Protein AF-A0A7C1BCT3-F1 (afdb_monomer)

Solvent-accessible surface area (backbone atoms only — not comparable to full-atom values): 8815 Å² total; per-residue (Å²): 106,69,70,61,53,56,58,66,69,44,89,83,45,72,62,50,73,39,25,70,82,65,56,51,70,68,54,40,25,47,47,21,21,50,25,41,43,28,57,72,39,66,73,40,60,24,66,59,50,26,50,72,49,31,40,38,65,56,52,53,48,31,62,76,70,60,36,60,68,61,51,52,46,24,49,52,16,25,54,57,18,45,60,50,47,53,51,53,51,52,50,42,42,73,76,36,47,66,62,46,51,54,50,54,50,48,29,44,53,55,42,47,66,72,58,51,88,88,63,88,64,94,71,86,89,67,88,43,73,68,58,55,52,49,52,54,52,52,51,51,50,49,54,51,51,51,53,51,51,51,54,52,52,52,53,55,65,73,74,111

pLDDT: mean 76.93, std 14.08, range [42.97, 95.81]

Mean predicted aligned error: 13.18 Å

Radius of gyration: 19.76 Å; Cα contacts (8 Å, |Δi|>4): 120; chains: 1; bounding box: 53×40×53 Å

Foldseek 3Di:
DCVLVVQLPDPPRPQQVCLQPDHDLVLLLQLLLVLLLQVVQAQGHSLVSCVSSNNNVVVVVCVVVVVVVSVVSSVNSNVVNVVVNVVVLVVCCVVPVLVSVLVSQLSNQLNVLVVDVVPPDDDDPDPDVVSVVVSVVSSVVSSVVSVVVVVVVVVVVVVD

Sequence (160 aa):
FLLGLFLVLIPGFPIWKHAQSNPGFPTIILSGYLGIGAMILPGFSGSLLLLILGTYDNLISAISEMDVKFLAIFSLGMILGLLSFVKIIEYAMKKYPMGTKSFILGLIVGSLYMVNPFKFGGDNFKLDDKTFLSCVVFILLGVMLIISLEKLANSLRKSN

Structure (mmCIF, N/CA/C/O backbone):
data_AF-A0A7C1BCT3-F1
#
_entry.id   AF-A0A7C1BCT3-F1
#
loop_
_atom_site.group_PDB
_atom_site.id
_atom_site.type_symbol
_atom_site.label_atom_id
_atom_site.label_alt_id
_atom_site.label_comp_id
_atom_site.label_asym_id
_atom_site.label_entity_id
_atom_site.label_seq_id
_atom_site.pdbx_PDB_ins_code
_atom_site.Cartn_x
_atom_site.Cartn_y
_atom_site.Cartn_z
_atom_site.occupancy
_atom_site.B_iso_or_equiv
_atom_site.auth_seq_id
_atom_site.auth_comp_id
_atom_site.auth_asym_id
_atom_site.auth_atom_id
_atom_site.pdbx_PDB_model_num
ATOM 1 N N . PHE A 1 1 ? 0.528 -8.212 5.049 1.00 46.97 1 PHE A N 1
ATOM 2 C CA . PHE A 1 1 ? 0.874 -6.782 5.164 1.00 46.97 1 PHE A CA 1
ATOM 3 C C . PHE A 1 1 ? 2.163 -6.597 5.951 1.00 46.97 1 PHE A C 1
ATOM 5 O O . PHE A 1 1 ? 3.167 -6.327 5.318 1.00 46.97 1 PHE A O 1
ATOM 12 N N . LEU A 1 2 ? 2.184 -6.856 7.265 1.00 42.97 2 LEU A N 1
ATOM 13 C CA . LEU A 1 2 ? 3.372 -6.635 8.108 1.00 42.97 2 LEU A CA 1
ATOM 14 C C . LEU A 1 2 ? 4.616 -7.407 7.652 1.00 42.97 2 LEU A C 1
ATOM 16 O O . LEU A 1 2 ? 5.674 -6.812 7.574 1.00 42.97 2 LEU A O 1
ATOM 20 N N . LEU A 1 3 ? 4.488 -8.676 7.255 1.00 47.34 3 LEU A N 1
ATOM 21 C CA . LEU A 1 3 ? 5.613 -9.455 6.712 1.00 47.34 3 LEU A CA 1
ATOM 22 C C . LEU A 1 3 ? 6.176 -8.870 5.406 1.00 47.34 3 LEU A C 1
ATOM 24 O O . LEU A 1 3 ? 7.385 -8.809 5.249 1.00 47.34 3 LEU A O 1
ATOM 28 N N . GLY A 1 4 ? 5.317 -8.397 4.497 1.00 53.78 4 GLY A N 1
ATOM 29 C CA . GLY A 1 4 ? 5.742 -7.772 3.236 1.00 53.78 4 GLY A CA 1
ATOM 30 C C . GLY A 1 4 ? 6.313 -6.366 3.434 1.00 53.78 4 GLY A C 1
ATOM 31 O O . GLY A 1 4 ? 7.324 -6.030 2.837 1.00 53.78 4 GLY A O 1
ATOM 32 N N . LEU A 1 5 ? 5.714 -5.576 4.329 1.00 61.03 5 LEU A N 1
ATOM 33 C CA . LEU A 1 5 ? 6.217 -4.264 4.736 1.00 61.03 5 LEU A CA 1
ATOM 34 C C . LEU A 1 5 ? 7.588 -4.392 5.423 1.00 61.03 5 LEU A C 1
ATOM 36 O O . LEU A 1 5 ? 8.507 -3.645 5.113 1.00 61.03 5 LEU A O 1
ATOM 40 N N . PHE A 1 6 ? 7.736 -5.378 6.311 1.00 63.00 6 PHE A N 1
ATOM 41 C CA . PHE A 1 6 ? 8.966 -5.653 7.051 1.00 63.00 6 PHE A CA 1
ATOM 42 C C . PHE A 1 6 ? 10.105 -6.104 6.132 1.00 63.00 6 PHE A C 1
ATOM 44 O O . PHE A 1 6 ? 11.227 -5.648 6.292 1.00 63.00 6 PHE A O 1
ATOM 51 N N . LEU A 1 7 ? 9.816 -6.943 5.133 1.00 58.12 7 LEU A N 1
ATOM 52 C CA . LEU A 1 7 ? 10.811 -7.422 4.169 1.00 58.12 7 LEU A CA 1
AT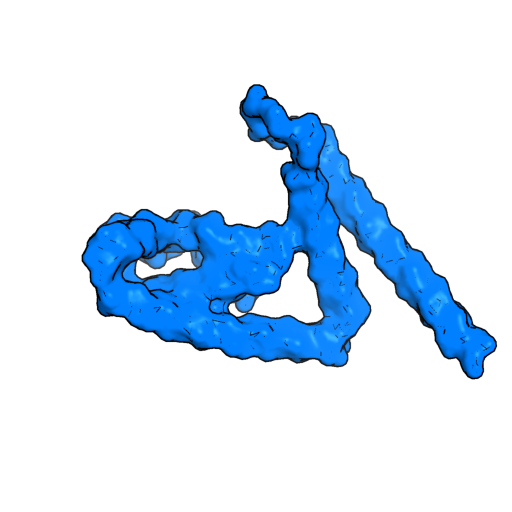OM 53 C C . LEU A 1 7 ? 11.295 -6.312 3.216 1.00 58.12 7 LEU A C 1
ATOM 55 O O . LEU A 1 7 ? 12.445 -6.323 2.787 1.00 58.12 7 LEU A O 1
ATOM 59 N N . VAL A 1 8 ? 10.421 -5.348 2.902 1.00 60.16 8 VAL A N 1
ATOM 60 C CA . VAL A 1 8 ? 10.701 -4.210 2.005 1.00 60.16 8 VAL A CA 1
ATOM 61 C C . VAL A 1 8 ? 11.456 -3.079 2.709 1.00 60.16 8 VAL A C 1
ATOM 63 O O . VAL A 1 8 ? 12.235 -2.383 2.062 1.00 60.16 8 VAL A O 1
ATOM 66 N N . LEU A 1 9 ? 11.268 -2.914 4.022 1.00 62.69 9 LEU A N 1
ATOM 67 C CA . LEU A 1 9 ? 11.939 -1.889 4.832 1.00 62.69 9 LEU A CA 1
ATOM 68 C C . LEU A 1 9 ? 13.417 -2.190 5.131 1.00 62.69 9 LEU A C 1
ATOM 70 O O . LEU A 1 9 ? 14.083 -1.333 5.703 1.00 62.69 9 LEU A O 1
ATOM 74 N N . ILE A 1 10 ? 13.939 -3.366 4.761 1.00 68.88 10 ILE A N 1
ATOM 75 C CA . ILE A 1 10 ? 15.353 -3.721 4.944 1.00 68.88 10 ILE A CA 1
ATOM 76 C C . ILE A 1 10 ? 16.169 -3.133 3.777 1.00 68.88 10 ILE A C 1
ATOM 78 O O . ILE A 1 10 ? 16.078 -3.648 2.655 1.00 68.88 10 ILE A O 1
ATOM 82 N N . PRO A 1 11 ? 16.999 -2.092 4.002 1.00 52.81 11 PRO A N 1
ATOM 83 C CA . PRO A 1 11 ? 17.848 -1.536 2.955 1.00 52.81 11 PRO A CA 1
ATOM 84 C C . PRO A 1 11 ? 18.869 -2.597 2.525 1.00 52.81 11 PRO A C 1
ATOM 86 O O . PRO A 1 11 ? 19.624 -3.105 3.352 1.00 52.81 11 PRO A O 1
ATOM 89 N N . GLY A 1 12 ? 18.886 -2.951 1.237 1.00 54.81 12 GLY A N 1
ATOM 90 C CA . GLY A 1 12 ? 19.805 -3.956 0.684 1.00 54.81 12 GLY A CA 1
ATOM 91 C C . GLY A 1 12 ? 19.188 -5.321 0.365 1.00 54.81 12 GLY A C 1
ATOM 92 O O . GLY A 1 12 ? 19.920 -6.231 -0.026 1.00 54.81 12 GLY A O 1
ATOM 93 N N . PHE A 1 13 ? 17.864 -5.483 0.472 1.00 61.59 13 PHE A N 1
ATOM 94 C CA . PHE A 1 13 ? 17.203 -6.709 0.022 1.00 61.59 13 PHE A CA 1
ATOM 95 C C . PHE A 1 13 ? 17.343 -6.889 -1.513 1.00 61.59 13 PHE A C 1
ATOM 97 O O . PHE A 1 13 ? 17.158 -5.915 -2.250 1.00 61.59 13 PHE A O 1
ATOM 104 N N . PRO A 1 14 ? 17.628 -8.105 -2.035 1.00 58.75 14 PRO A N 1
ATOM 105 C CA . PRO A 1 14 ? 17.968 -8.340 -3.450 1.00 58.75 14 PRO A CA 1
ATOM 106 C C . PRO A 1 14 ? 16.969 -7.787 -4.481 1.00 58.75 14 PRO A C 1
ATOM 108 O O . PRO A 1 14 ? 17.359 -7.467 -5.604 1.00 58.75 14 PRO A O 1
ATOM 111 N N . ILE A 1 15 ? 15.696 -7.639 -4.093 1.00 58.47 15 ILE A N 1
ATOM 112 C CA . ILE A 1 15 ? 14.612 -7.109 -4.936 1.00 58.47 15 ILE A CA 1
ATOM 113 C C . ILE A 1 15 ? 14.919 -5.684 -5.425 1.00 58.47 15 ILE A C 1
ATOM 115 O O . ILE A 1 15 ? 14.681 -5.391 -6.594 1.00 58.47 15 ILE A O 1
ATOM 119 N N . TRP A 1 16 ? 15.511 -4.828 -4.583 1.00 57.78 16 TRP A N 1
ATOM 120 C CA . TRP A 1 16 ? 15.779 -3.423 -4.923 1.00 57.78 16 TRP A CA 1
ATOM 121 C C . TRP A 1 16 ? 16.804 -3.267 -6.054 1.00 57.78 16 TRP A C 1
ATOM 123 O O . TRP A 1 16 ? 16.666 -2.385 -6.893 1.00 57.78 16 TRP A O 1
ATOM 133 N N . LYS A 1 17 ? 17.816 -4.147 -6.119 1.00 55.72 17 LYS A N 1
ATOM 134 C CA . LYS A 1 17 ? 18.834 -4.115 -7.186 1.00 55.72 17 LYS A CA 1
ATOM 135 C C . LYS A 1 17 ? 18.336 -4.690 -8.515 1.00 55.72 17 LYS A C 1
ATOM 137 O O . LYS A 1 17 ? 18.831 -4.286 -9.559 1.00 55.72 17 LYS A O 1
ATOM 142 N N . HIS A 1 18 ? 17.398 -5.640 -8.489 1.00 51.78 18 HIS A N 1
ATOM 143 C CA . HIS A 1 18 ? 16.834 -6.256 -9.701 1.00 51.78 18 HIS A CA 1
ATOM 144 C C . HIS A 1 18 ? 15.664 -5.463 -10.300 1.00 51.78 18 HIS A C 1
ATOM 146 O O . HIS A 1 18 ? 15.410 -5.572 -11.497 1.00 51.78 18 HIS A O 1
ATOM 152 N N . ALA A 1 19 ? 14.953 -4.668 -9.495 1.00 56.06 19 ALA A N 1
ATOM 153 C CA . ALA A 1 19 ? 13.824 -3.871 -9.968 1.00 56.06 19 ALA A CA 1
ATOM 154 C C . ALA A 1 19 ? 14.238 -2.787 -10.981 1.00 56.06 19 ALA A C 1
ATOM 156 O O . ALA A 1 19 ? 13.502 -2.529 -11.923 1.00 56.06 19 ALA A O 1
ATOM 157 N N . GLN A 1 20 ? 15.443 -2.229 -10.834 1.00 59.25 20 GLN A N 1
ATOM 158 C CA . GLN A 1 20 ? 15.863 -1.009 -11.528 1.00 59.25 20 GLN A CA 1
ATOM 159 C C . GLN A 1 20 ? 16.340 -1.212 -12.979 1.00 59.25 20 GLN A C 1
ATOM 161 O O . GLN A 1 20 ? 16.441 -0.240 -13.720 1.00 59.25 20 GLN A O 1
ATOM 166 N N . SER A 1 21 ? 16.636 -2.448 -13.408 1.00 61.47 21 SER A N 1
ATOM 167 C CA . SER A 1 21 ? 17.122 -2.729 -14.773 1.00 61.47 21 SER A CA 1
ATOM 168 C C . SER A 1 21 ? 16.269 -3.735 -15.547 1.00 61.47 21 SER A C 1
ATOM 170 O O . SER A 1 21 ? 16.044 -3.534 -16.737 1.00 61.47 21 SER A O 1
ATOM 172 N N . ASN A 1 22 ? 15.773 -4.801 -14.907 1.00 71.50 22 ASN A N 1
ATOM 173 C CA . ASN A 1 22 ? 14.851 -5.753 -15.531 1.00 71.50 22 ASN A CA 1
ATOM 174 C C . ASN A 1 22 ? 14.080 -6.547 -14.455 1.00 71.50 22 ASN A C 1
ATOM 176 O O . ASN A 1 22 ? 14.553 -7.595 -13.996 1.00 71.50 22 ASN A O 1
ATOM 180 N N . PRO A 1 23 ? 12.917 -6.056 -13.991 1.00 76.94 23 PRO A N 1
ATOM 181 C CA . PRO A 1 23 ? 12.169 -6.714 -12.934 1.00 76.94 23 PRO A CA 1
ATOM 182 C C . PRO A 1 23 ? 11.664 -8.071 -13.429 1.00 76.94 23 PRO A C 1
ATOM 184 O O . PRO A 1 23 ? 10.899 -8.166 -14.387 1.00 76.94 23 PRO A O 1
ATOM 187 N N . GLY A 1 24 ? 12.066 -9.146 -12.748 1.00 84.38 24 GLY A N 1
ATOM 188 C CA . GLY A 1 24 ? 11.521 -10.474 -13.0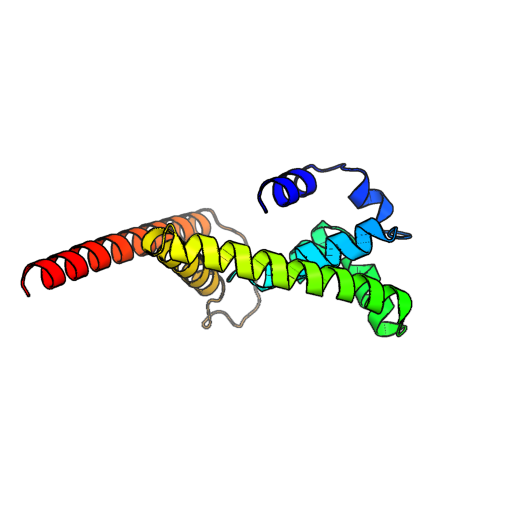18 1.00 84.38 24 GLY A CA 1
ATOM 189 C C . GLY A 1 24 ? 10.004 -10.514 -12.799 1.00 84.38 24 GLY A C 1
ATOM 190 O O . GLY A 1 24 ? 9.462 -9.755 -11.992 1.00 84.38 24 GLY A O 1
ATOM 191 N N . PHE A 1 25 ? 9.310 -11.445 -13.461 1.00 87.44 25 PHE A N 1
ATOM 192 C CA . PHE A 1 25 ? 7.853 -11.600 -13.330 1.00 87.44 25 PHE A CA 1
ATOM 193 C C . PHE A 1 25 ? 7.338 -11.634 -11.877 1.00 87.44 25 PHE A C 1
ATOM 195 O O . PHE A 1 25 ? 6.331 -10.977 -11.607 1.00 87.44 25 PHE A O 1
ATOM 202 N N . PRO A 1 26 ? 8.009 -12.300 -10.911 1.00 86.81 26 PRO A N 1
ATOM 203 C CA . PRO A 1 26 ? 7.566 -12.281 -9.517 1.00 86.81 26 PRO A CA 1
ATOM 204 C C . PRO A 1 26 ? 7.585 -10.881 -8.897 1.00 86.81 26 PRO A C 1
ATOM 206 O O . PRO A 1 26 ? 6.689 -10.540 -8.131 1.00 86.81 26 PRO A O 1
ATOM 209 N N . THR A 1 27 ? 8.574 -10.058 -9.250 1.00 86.75 27 THR A N 1
ATOM 210 C CA . THR A 1 27 ? 8.698 -8.681 -8.760 1.00 86.75 27 THR A CA 1
ATOM 211 C C . THR A 1 27 ? 7.572 -7.805 -9.299 1.00 86.75 27 THR A C 1
ATOM 213 O O . THR A 1 27 ? 7.010 -7.023 -8.541 1.00 86.75 27 THR A O 1
ATOM 216 N N . ILE A 1 28 ? 7.193 -7.980 -10.571 1.00 90.38 28 ILE A N 1
ATOM 217 C CA . ILE A 1 28 ? 6.079 -7.253 -11.206 1.00 90.38 28 ILE A CA 1
ATOM 218 C C . ILE A 1 28 ? 4.738 -7.637 -10.563 1.00 90.38 28 ILE A C 1
ATOM 220 O O . ILE A 1 28 ? 3.914 -6.780 -10.248 1.00 90.38 28 ILE A O 1
ATOM 224 N N . ILE A 1 29 ? 4.515 -8.932 -10.325 1.00 91.06 29 ILE A N 1
ATOM 225 C CA . ILE A 1 29 ? 3.297 -9.405 -9.652 1.00 91.06 29 ILE A CA 1
ATOM 226 C C . ILE A 1 29 ? 3.250 -8.872 -8.217 1.00 91.06 29 ILE A C 1
ATOM 228 O O . ILE A 1 29 ? 2.209 -8.393 -7.766 1.00 91.06 29 ILE A O 1
ATOM 232 N N . LEU A 1 30 ? 4.373 -8.929 -7.495 1.00 90.12 30 LEU A N 1
ATOM 233 C CA . LEU A 1 30 ? 4.460 -8.456 -6.118 1.00 90.12 30 LEU A CA 1
ATOM 234 C C . LEU A 1 30 ? 4.265 -6.939 -6.019 1.00 90.12 30 LEU A C 1
ATOM 236 O O . LEU A 1 30 ? 3.593 -6.481 -5.096 1.00 90.12 30 LEU A O 1
ATOM 240 N N . SER A 1 31 ? 4.807 -6.163 -6.960 1.00 89.69 31 SER A N 1
ATOM 241 C CA . SER A 1 31 ? 4.636 -4.711 -6.985 1.00 89.69 31 SER A CA 1
ATOM 242 C C . SER A 1 31 ? 3.188 -4.320 -7.269 1.00 89.69 31 SER A C 1
ATOM 244 O O . SER A 1 31 ? 2.658 -3.462 -6.567 1.00 89.69 31 SER A O 1
ATOM 246 N N . GLY A 1 32 ? 2.504 -5.008 -8.189 1.00 91.88 32 GLY A N 1
ATOM 247 C CA . GLY A 1 32 ? 1.065 -4.835 -8.412 1.00 91.88 32 GLY A CA 1
ATOM 248 C C . GLY A 1 32 ? 0.233 -5.213 -7.184 1.00 91.88 32 GLY A C 1
ATOM 249 O O . GLY A 1 32 ? -0.634 -4.451 -6.754 1.00 91.88 32 GLY A O 1
ATOM 250 N N . TYR A 1 33 ? 0.546 -6.355 -6.562 1.00 91.94 33 TYR A N 1
ATOM 251 C CA . TYR A 1 33 ? -0.127 -6.853 -5.358 1.00 91.94 33 TYR A CA 1
ATOM 252 C C . TYR A 1 33 ? 0.007 -5.892 -4.172 1.00 91.94 33 TYR A C 1
ATOM 254 O O . TYR A 1 33 ? -0.971 -5.584 -3.490 1.00 91.94 33 TYR A O 1
ATOM 262 N N . LEU A 1 34 ? 1.222 -5.416 -3.902 1.00 89.25 34 LEU A N 1
ATOM 263 C CA . LEU A 1 34 ? 1.486 -4.508 -2.792 1.00 89.25 34 LEU A CA 1
ATOM 264 C C . LEU A 1 34 ? 1.020 -3.082 -3.106 1.00 89.25 34 LEU A C 1
ATOM 266 O O . LEU A 1 34 ? 0.478 -2.420 -2.222 1.00 89.25 34 LEU A O 1
ATOM 270 N N . GLY A 1 35 ? 1.178 -2.630 -4.352 1.00 90.50 35 GLY A N 1
ATOM 271 C CA . GLY A 1 35 ? 0.776 -1.303 -4.815 1.00 90.50 35 GLY A CA 1
ATOM 272 C C . GLY A 1 35 ? -0.726 -1.066 -4.683 1.00 90.50 35 GLY A C 1
ATOM 273 O O . GLY A 1 35 ? -1.134 -0.049 -4.126 1.00 90.50 35 GLY A O 1
ATOM 274 N N . ILE A 1 36 ? -1.562 -2.027 -5.093 1.00 91.19 36 ILE A N 1
ATOM 275 C CA . ILE A 1 36 ? -3.014 -1.908 -4.892 1.00 91.19 36 ILE A CA 1
ATOM 276 C C . ILE A 1 36 ? -3.389 -1.992 -3.407 1.00 91.19 36 ILE A C 1
ATOM 278 O O . ILE A 1 36 ? -4.273 -1.274 -2.952 1.00 91.19 36 ILE A O 1
ATOM 282 N N . GLY A 1 37 ? -2.685 -2.819 -2.627 1.00 88.25 37 GLY A N 1
ATOM 283 C CA . GLY A 1 37 ? -2.890 -2.921 -1.182 1.00 88.25 37 GLY A CA 1
ATOM 284 C C . GLY A 1 37 ? -2.627 -1.604 -0.460 1.00 88.25 37 GLY A C 1
ATOM 285 O O . GLY A 1 37 ? -3.381 -1.226 0.433 1.00 88.25 37 GLY A O 1
ATOM 286 N N . ALA A 1 38 ? -1.588 -0.890 -0.892 1.00 86.44 38 ALA A N 1
ATOM 287 C CA . ALA A 1 38 ? -1.292 0.463 -0.453 1.00 86.44 38 ALA A CA 1
ATOM 288 C C . ALA A 1 38 ? -2.427 1.435 -0.786 1.00 86.44 38 ALA A C 1
ATOM 290 O O . ALA A 1 38 ? -2.866 2.157 0.096 1.00 86.44 38 ALA A O 1
ATOM 291 N N . MET A 1 39 ? -2.945 1.401 -2.017 1.00 88.19 39 MET A N 1
ATOM 292 C CA . MET A 1 39 ? -4.020 2.299 -2.462 1.00 88.19 39 MET A CA 1
ATOM 293 C C . MET A 1 39 ? -5.365 2.060 -1.761 1.00 88.19 39 MET A C 1
ATOM 295 O O . MET A 1 39 ? -6.154 2.990 -1.626 1.00 88.19 39 MET A O 1
ATOM 299 N N . ILE A 1 40 ? -5.646 0.829 -1.324 1.00 85.44 40 ILE A N 1
ATOM 300 C CA . ILE A 1 40 ? -6.881 0.496 -0.595 1.00 85.44 40 ILE A CA 1
ATOM 301 C C . ILE A 1 40 ? -6.852 1.065 0.830 1.00 85.44 40 ILE A C 1
ATOM 303 O O . ILE A 1 40 ? -7.902 1.386 1.390 1.00 85.44 40 ILE A O 1
ATOM 307 N N . LEU A 1 41 ? -5.667 1.174 1.439 1.00 82.12 41 LEU A N 1
ATOM 308 C CA . LEU A 1 41 ? -5.535 1.679 2.798 1.00 82.12 41 LEU A CA 1
ATOM 309 C C . LEU A 1 41 ? -5.494 3.222 2.790 1.00 82.12 41 LEU A C 1
ATOM 311 O O . LEU A 1 41 ? -4.588 3.806 2.194 1.00 82.12 41 LEU A O 1
ATOM 315 N N . PRO A 1 42 ? -6.436 3.914 3.460 1.00 70.81 42 PRO A N 1
ATOM 316 C CA . PRO A 1 42 ? -6.476 5.372 3.445 1.00 70.81 42 PRO A CA 1
ATOM 317 C C . PRO A 1 42 ? -5.196 5.963 4.041 1.00 70.81 42 PRO A C 1
ATOM 319 O O . PRO A 1 42 ? -4.694 5.485 5.055 1.00 70.81 42 PRO A O 1
ATOM 322 N N . GLY A 1 43 ? -4.664 7.007 3.403 1.00 69.31 43 GLY A N 1
ATOM 323 C CA . GLY A 1 43 ? -3.457 7.699 3.861 1.00 69.31 43 GLY A CA 1
ATOM 324 C C . GLY A 1 43 ? -2.124 7.041 3.476 1.00 69.31 43 GLY A C 1
ATOM 325 O O . GLY A 1 43 ? -1.082 7.564 3.863 1.00 69.31 43 GLY A O 1
ATOM 326 N N . PHE A 1 44 ? -2.115 5.947 2.705 1.00 74.75 44 PHE A N 1
ATOM 327 C CA . PHE A 1 44 ? -0.884 5.317 2.214 1.00 74.75 44 PHE A CA 1
ATOM 328 C C . PHE A 1 44 ? -0.829 5.356 0.675 1.00 74.75 44 PHE A C 1
ATOM 330 O O . PHE A 1 44 ? -1.714 4.853 -0.008 1.00 74.75 44 PHE A O 1
ATOM 337 N N . SER A 1 45 ? 0.191 6.000 0.097 1.00 81.19 45 SER A N 1
ATOM 338 C CA . SER A 1 45 ? 0.270 6.181 -1.362 1.00 81.19 45 SER A CA 1
ATOM 339 C C . SER A 1 45 ? 0.862 4.955 -2.064 1.00 81.19 45 SER A C 1
ATOM 341 O O . SER A 1 45 ? 1.986 4.541 -1.770 1.00 81.19 45 SER A O 1
ATOM 343 N N . GLY A 1 46 ? 0.143 4.409 -3.049 1.00 81.50 46 GLY A N 1
ATOM 344 C CA . GLY A 1 46 ? 0.629 3.299 -3.876 1.00 81.50 46 GLY A CA 1
ATOM 345 C C . GLY A 1 46 ? 1.868 3.645 -4.706 1.00 81.50 46 GLY A C 1
ATOM 346 O O . GLY A 1 46 ? 2.755 2.807 -4.845 1.00 81.50 46 GLY A O 1
ATOM 347 N N . SER A 1 47 ? 1.984 4.882 -5.199 1.00 82.81 47 SER A N 1
ATOM 348 C CA . SER A 1 47 ? 3.148 5.316 -5.988 1.00 82.81 47 SER A CA 1
ATOM 349 C C . SER A 1 47 ? 4.425 5.399 -5.150 1.00 82.81 47 SER A C 1
ATOM 351 O O . SER A 1 47 ? 5.487 5.006 -5.624 1.00 82.81 47 SER A O 1
ATOM 353 N N . LEU A 1 48 ? 4.321 5.819 -3.882 1.00 82.25 48 LEU A N 1
ATOM 354 C CA . LEU A 1 48 ? 5.449 5.809 -2.947 1.00 82.25 48 LEU A CA 1
ATOM 355 C C . LEU A 1 48 ? 5.934 4.382 -2.690 1.00 82.25 48 LEU A C 1
ATOM 357 O O . LEU A 1 48 ? 7.136 4.135 -2.657 1.00 82.25 48 LEU A O 1
ATOM 361 N N . LEU A 1 49 ? 5.010 3.430 -2.545 1.00 84.56 49 LEU A N 1
ATOM 362 C CA . LEU A 1 49 ? 5.400 2.040 -2.362 1.00 84.56 49 LEU A CA 1
ATOM 363 C C . LEU A 1 49 ? 6.113 1.491 -3.602 1.00 84.56 49 LEU A C 1
ATOM 365 O O . LEU A 1 49 ? 7.119 0.810 -3.460 1.00 84.56 49 LEU A O 1
ATOM 369 N N . LEU A 1 50 ? 5.648 1.822 -4.808 1.00 86.75 50 LEU A N 1
ATOM 370 C CA . LEU A 1 50 ? 6.322 1.430 -6.050 1.00 86.75 50 LEU A CA 1
ATOM 371 C C . LEU A 1 50 ? 7.710 2.071 -6.203 1.00 86.75 50 LEU A C 1
ATOM 373 O O . LEU A 1 50 ? 8.612 1.419 -6.727 1.00 86.75 50 LEU A O 1
ATOM 377 N N . LEU A 1 51 ? 7.891 3.311 -5.733 1.00 83.94 51 LEU A N 1
ATOM 378 C CA . LEU A 1 51 ? 9.191 3.992 -5.686 1.00 83.94 51 LEU A CA 1
ATOM 379 C C . LEU A 1 51 ? 10.156 3.274 -4.742 1.00 83.94 51 LEU A C 1
ATOM 381 O O . LEU A 1 51 ? 11.281 2.976 -5.125 1.00 83.94 51 LEU A O 1
ATOM 385 N N . ILE A 1 52 ? 9.693 2.934 -3.536 1.00 79.00 52 ILE A N 1
ATOM 386 C CA . ILE A 1 52 ? 10.460 2.144 -2.563 1.00 79.00 52 ILE A CA 1
ATOM 387 C C . ILE A 1 52 ? 10.774 0.755 -3.139 1.00 79.00 52 ILE A C 1
ATOM 389 O O . ILE A 1 52 ? 11.874 0.252 -2.985 1.00 79.00 52 ILE A O 1
ATOM 393 N N . LEU A 1 53 ? 9.841 0.132 -3.858 1.00 80.50 53 LEU A N 1
ATOM 394 C CA . LEU A 1 53 ? 10.081 -1.151 -4.524 1.00 80.50 53 LEU A CA 1
ATOM 395 C C . LEU A 1 53 ? 11.021 -1.044 -5.738 1.00 80.50 53 LEU A C 1
ATOM 397 O O . LEU A 1 53 ? 11.422 -2.076 -6.273 1.00 80.50 53 LEU A O 1
ATOM 401 N N . GLY A 1 54 ? 11.360 0.169 -6.186 1.00 83.31 54 GLY A N 1
ATOM 402 C CA . GLY A 1 54 ? 12.203 0.416 -7.355 1.00 83.31 54 GLY A CA 1
ATOM 403 C C . GLY A 1 54 ? 11.549 0.061 -8.693 1.00 83.31 54 GLY A C 1
ATOM 404 O O . GLY A 1 54 ? 12.239 0.022 -9.701 1.00 83.31 54 GLY A O 1
ATOM 405 N N . THR A 1 55 ? 10.240 -0.218 -8.722 1.00 87.50 55 THR A N 1
ATOM 406 C CA . THR A 1 55 ? 9.498 -0.604 -9.940 1.00 87.50 55 THR A CA 1
ATOM 407 C C . THR A 1 55 ? 8.690 0.545 -10.539 1.00 87.50 55 THR A C 1
ATOM 409 O O . THR A 1 55 ? 7.964 0.340 -11.510 1.00 87.50 55 THR A O 1
ATOM 412 N N . TYR A 1 56 ? 8.739 1.729 -9.922 1.00 89.12 56 TYR A N 1
ATOM 413 C CA . TYR A 1 56 ? 7.988 2.899 -10.374 1.00 89.12 56 TYR A CA 1
ATOM 414 C C . TYR A 1 56 ? 8.374 3.299 -11.800 1.00 89.12 56 TYR A C 1
ATOM 416 O O . TYR A 1 56 ? 7.496 3.402 -12.652 1.00 89.12 56 TYR A O 1
ATOM 424 N N . ASP A 1 57 ? 9.673 3.431 -12.078 1.00 87.62 57 ASP A N 1
ATOM 425 C CA . ASP A 1 57 ? 10.163 3.832 -13.399 1.00 87.62 57 ASP A CA 1
ATOM 426 C C . ASP A 1 57 ? 9.772 2.806 -14.470 1.00 87.62 57 ASP A C 1
ATOM 428 O O . ASP A 1 57 ? 9.273 3.176 -15.526 1.00 87.62 57 ASP A O 1
ATOM 432 N N . ASN A 1 58 ? 9.873 1.509 -14.165 1.00 89.38 58 ASN A N 1
ATOM 433 C CA . ASN A 1 58 ? 9.451 0.437 -15.070 1.00 89.38 58 ASN A CA 1
ATOM 434 C C . ASN A 1 58 ? 7.955 0.491 -15.386 1.00 89.38 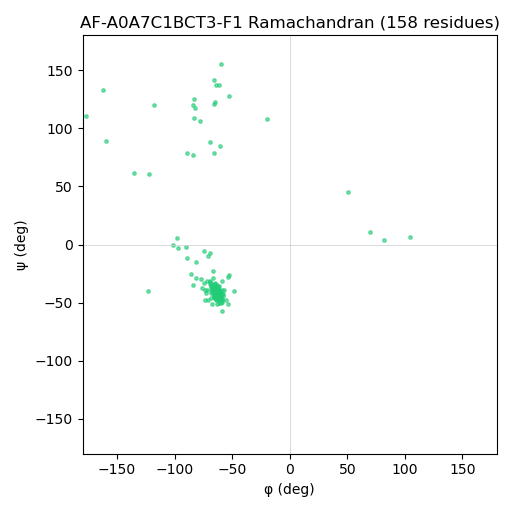58 ASN A C 1
ATOM 436 O O . ASN A 1 58 ? 7.571 0.249 -16.525 1.00 89.38 58 ASN A O 1
ATOM 440 N N . LEU A 1 59 ? 7.112 0.807 -14.397 1.00 90.44 59 LEU A N 1
ATOM 441 C CA . LEU A 1 59 ? 5.677 0.962 -14.620 1.00 90.44 59 LEU A CA 1
ATOM 442 C C . LEU A 1 59 ? 5.389 2.166 -15.524 1.00 90.44 59 LEU A C 1
ATOM 444 O O . LEU A 1 59 ? 4.586 2.047 -16.444 1.00 90.44 59 LEU A O 1
ATOM 448 N N . ILE A 1 60 ? 6.043 3.307 -15.287 1.00 91.81 60 ILE A N 1
ATOM 449 C CA . ILE A 1 60 ? 5.865 4.506 -16.117 1.00 91.81 60 ILE A CA 1
ATOM 450 C C . ILE A 1 60 ? 6.352 4.258 -17.549 1.00 91.81 60 ILE A C 1
ATOM 452 O O . ILE A 1 60 ? 5.626 4.576 -18.491 1.00 91.81 60 ILE A O 1
ATOM 456 N N . SER A 1 61 ? 7.516 3.630 -17.728 1.00 90.81 61 SER A N 1
ATOM 457 C CA . SER A 1 61 ? 8.021 3.247 -19.050 1.00 90.81 61 SER A CA 1
ATOM 458 C C . SER A 1 61 ? 7.089 2.260 -19.750 1.00 90.81 61 SER A C 1
ATOM 460 O O . SER A 1 61 ? 6.735 2.481 -20.901 1.00 90.81 61 SER A O 1
ATOM 462 N N . ALA A 1 62 ? 6.595 1.233 -19.050 1.00 91.12 62 ALA A N 1
ATOM 463 C CA . ALA A 1 62 ? 5.642 0.274 -19.609 1.00 91.12 62 ALA A CA 1
ATOM 464 C C . ALA A 1 62 ? 4.326 0.933 -20.052 1.00 91.12 62 ALA A C 1
ATOM 466 O O . ALA A 1 62 ? 3.748 0.537 -21.061 1.00 91.12 62 ALA A O 1
ATOM 467 N N . ILE A 1 63 ? 3.847 1.951 -19.329 1.00 93.31 63 ILE A N 1
ATOM 468 C CA . ILE A 1 63 ? 2.679 2.741 -19.743 1.00 93.31 63 ILE A CA 1
ATOM 469 C C . ILE A 1 63 ? 3.011 3.578 -20.985 1.00 93.31 63 ILE A C 1
ATOM 471 O O . ILE A 1 63 ? 2.229 3.591 -21.933 1.00 93.31 63 ILE A O 1
ATOM 475 N N . SER A 1 64 ? 4.163 4.255 -20.990 1.00 94.56 64 SER A N 1
ATOM 476 C CA . SER A 1 64 ? 4.601 5.116 -22.096 1.00 94.56 64 SER A CA 1
ATOM 477 C C . SER A 1 64 ? 4.832 4.341 -23.394 1.00 94.56 64 SER A C 1
ATOM 479 O O . SER A 1 64 ? 4.508 4.830 -24.472 1.00 94.56 64 SER A O 1
ATOM 481 N N . GLU A 1 65 ? 5.391 3.138 -23.298 1.00 93.81 65 GLU A N 1
ATOM 482 C CA . GLU A 1 65 ? 5.699 2.264 -24.435 1.00 93.81 65 GLU A CA 1
ATOM 483 C C . GLU A 1 65 ? 4.544 1.314 -24.782 1.00 93.81 65 GLU A C 1
ATOM 485 O O . GLU A 1 65 ? 4.638 0.553 -25.743 1.00 93.81 65 GLU A O 1
ATOM 490 N N . MET A 1 66 ? 3.447 1.352 -24.015 1.00 93.31 66 MET A N 1
ATOM 491 C CA . MET A 1 66 ? 2.345 0.391 -24.101 1.00 93.31 66 MET A CA 1
ATOM 492 C C . MET A 1 66 ? 2.831 -1.070 -24.060 1.00 93.31 66 MET A C 1
ATOM 494 O O . MET A 1 66 ? 2.364 -1.913 -24.828 1.00 93.31 66 MET A O 1
ATOM 498 N N . ASP A 1 67 ? 3.744 -1.397 -23.139 1.00 93.06 67 ASP A N 1
ATOM 499 C CA . ASP A 1 67 ? 4.166 -2.778 -22.890 1.00 93.06 67 ASP A CA 1
ATOM 500 C C . ASP A 1 67 ? 3.013 -3.569 -22.250 1.00 93.06 67 ASP A C 1
ATOM 502 O O . ASP A 1 67 ? 2.862 -3.687 -21.028 1.00 93.06 67 ASP A O 1
ATOM 506 N N . VAL A 1 68 ? 2.180 -4.142 -23.120 1.00 94.06 68 VAL A N 1
ATOM 507 C CA . VAL A 1 68 ? 1.006 -4.938 -22.753 1.00 94.06 68 VAL A CA 1
ATOM 508 C C . VAL A 1 68 ? 1.396 -6.136 -21.889 1.00 94.06 68 VAL A C 1
ATOM 510 O O . VAL A 1 68 ? 0.622 -6.543 -21.022 1.00 94.06 68 VAL A O 1
ATOM 513 N N . LYS A 1 69 ? 2.592 -6.704 -22.079 1.00 92.94 69 LYS A N 1
ATOM 514 C CA . LYS A 1 69 ? 3.037 -7.873 -21.319 1.00 92.94 69 LYS A CA 1
ATOM 515 C C . LYS A 1 69 ? 3.332 -7.488 -19.875 1.00 92.94 69 LYS A C 1
ATOM 517 O O . LYS A 1 69 ? 2.844 -8.161 -18.965 1.00 92.94 69 LYS A O 1
ATOM 522 N N . PHE A 1 70 ? 4.082 -6.409 -19.658 1.00 92.00 70 PHE A N 1
ATOM 523 C CA . PHE A 1 70 ? 4.326 -5.888 -18.315 1.00 92.00 70 PHE A CA 1
ATOM 524 C C . PHE A 1 70 ? 3.008 -5.517 -17.627 1.00 92.00 70 PHE A C 1
ATOM 526 O O . PHE A 1 70 ? 2.735 -5.972 -16.513 1.00 92.00 70 PHE A O 1
ATOM 533 N N . LEU A 1 71 ? 2.154 -4.753 -18.315 1.00 93.50 71 LEU A N 1
ATOM 534 C CA . LEU A 1 71 ? 0.879 -4.276 -17.779 1.00 93.50 71 LEU A CA 1
ATOM 535 C C . LEU A 1 71 ? -0.080 -5.421 -17.436 1.00 93.50 71 LEU A C 1
ATOM 537 O O . LEU A 1 71 ? -0.730 -5.373 -16.392 1.00 93.50 71 LEU A O 1
ATOM 541 N N . ALA A 1 72 ? -0.150 -6.472 -18.255 1.00 95.12 72 ALA A N 1
ATOM 542 C CA . ALA A 1 72 ? -0.984 -7.639 -17.975 1.00 95.12 72 ALA A CA 1
ATOM 543 C C . ALA A 1 72 ? -0.528 -8.379 -16.708 1.00 95.12 72 ALA A C 1
ATOM 545 O O . ALA A 1 72 ? -1.349 -8.730 -15.859 1.00 95.12 72 ALA A O 1
ATOM 546 N N . ILE A 1 73 ? 0.783 -8.575 -16.544 1.00 94.44 73 ILE A N 1
ATOM 547 C CA . ILE A 1 73 ? 1.356 -9.259 -15.376 1.00 94.44 73 ILE A CA 1
ATOM 548 C C . ILE A 1 73 ? 1.179 -8.411 -14.110 1.00 94.44 73 ILE A C 1
ATOM 550 O O . ILE A 1 73 ? 0.791 -8.930 -13.062 1.00 94.44 73 ILE A O 1
ATOM 554 N N . PHE A 1 74 ? 1.395 -7.100 -14.213 1.00 93.81 74 PHE A N 1
ATOM 555 C CA . PHE A 1 74 ? 1.166 -6.160 -13.118 1.00 93.81 74 PHE A CA 1
ATOM 556 C C . PHE A 1 74 ? -0.310 -6.133 -12.695 1.00 93.81 74 PHE A C 1
ATOM 558 O O . PHE A 1 74 ? -0.624 -6.229 -11.507 1.00 93.81 74 PHE A O 1
ATOM 565 N N . SER A 1 75 ? -1.225 -6.104 -13.668 1.00 95.00 75 SER A N 1
ATOM 566 C CA . SER A 1 75 ? -2.674 -6.132 -13.433 1.00 95.00 75 SER A CA 1
ATOM 567 C C . SER A 1 75 ? -3.125 -7.432 -12.771 1.00 95.00 7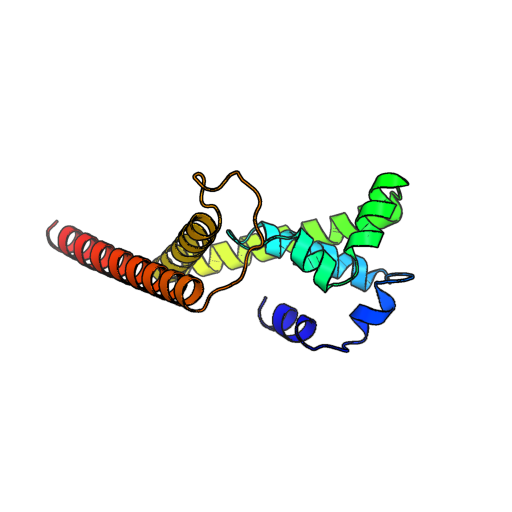5 SER A C 1
ATOM 569 O O . SER A 1 75 ? -3.990 -7.412 -11.899 1.00 95.00 75 SER A O 1
ATOM 571 N N . LEU A 1 76 ? -2.510 -8.566 -13.119 1.00 95.62 76 LEU A N 1
ATOM 572 C CA . LEU A 1 76 ? -2.766 -9.839 -12.446 1.00 95.62 76 LEU A CA 1
ATOM 573 C C . LEU A 1 76 ? -2.396 -9.761 -10.956 1.00 95.62 76 LEU A C 1
ATOM 575 O O . LEU A 1 76 ? -3.183 -10.161 -10.095 1.00 95.62 76 LEU A O 1
ATOM 579 N N . GLY A 1 77 ? -1.230 -9.184 -10.648 1.00 93.44 77 GLY A N 1
ATOM 580 C CA . GLY A 1 77 ? -0.813 -8.894 -9.276 1.00 93.44 77 GLY A CA 1
ATOM 581 C C . GLY A 1 77 ? -1.804 -7.989 -8.545 1.00 93.44 77 GLY A C 1
ATOM 582 O O . GLY A 1 77 ? -2.196 -8.290 -7.417 1.00 93.44 77 GLY A O 1
ATOM 583 N N . MET A 1 78 ? -2.280 -6.931 -9.205 1.00 94.19 78 MET A N 1
ATOM 584 C CA . MET A 1 78 ? -3.294 -6.033 -8.648 1.00 94.19 78 MET A CA 1
ATOM 585 C C . MET A 1 78 ? -4.620 -6.739 -8.354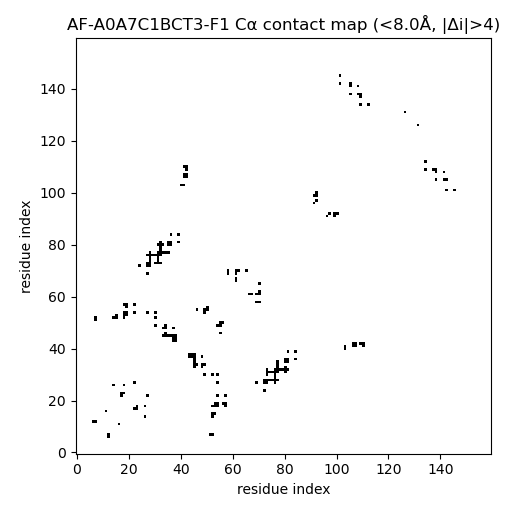 1.00 94.19 78 MET A C 1
ATOM 587 O O . MET A 1 78 ? -5.202 -6.521 -7.299 1.00 94.19 78 MET A O 1
ATOM 591 N N . ILE A 1 79 ? -5.121 -7.593 -9.246 1.00 95.81 79 ILE A N 1
ATOM 592 C CA . ILE A 1 79 ? -6.399 -8.290 -9.028 1.00 95.81 79 ILE A CA 1
ATOM 593 C C . ILE A 1 79 ? -6.291 -9.223 -7.817 1.00 95.81 79 ILE A C 1
ATOM 595 O O . ILE A 1 79 ? -7.149 -9.203 -6.931 1.00 95.81 79 ILE A O 1
ATOM 599 N N . LEU A 1 80 ? -5.207 -10.000 -7.740 1.00 93.62 80 LEU A N 1
ATOM 600 C CA . LEU A 1 80 ? -4.934 -10.876 -6.598 1.00 93.62 80 LEU A CA 1
ATOM 601 C C . LEU A 1 80 ? -4.784 -10.078 -5.297 1.00 93.62 80 LEU A C 1
ATOM 603 O O . LEU A 1 80 ? -5.320 -10.476 -4.260 1.00 93.62 80 LEU A O 1
ATOM 607 N N . GLY A 1 81 ? -4.098 -8.934 -5.362 1.00 92.06 81 GLY A N 1
ATOM 608 C CA . GLY A 1 81 ? -3.967 -7.994 -4.254 1.00 92.06 81 GLY A CA 1
ATOM 609 C C . GLY A 1 81 ? -5.322 -7.494 -3.786 1.00 92.06 81 GLY A C 1
ATOM 610 O O . GLY A 1 81 ? -5.686 -7.703 -2.633 1.00 92.06 81 GLY A O 1
ATOM 611 N N . LEU A 1 82 ? -6.104 -6.905 -4.684 1.00 93.12 82 LEU A N 1
ATOM 612 C CA . LEU A 1 82 ? -7.410 -6.329 -4.390 1.00 93.12 82 LEU A CA 1
ATOM 613 C C . LEU A 1 82 ? -8.328 -7.334 -3.687 1.00 93.12 82 LEU A C 1
ATOM 615 O O . LEU A 1 82 ? -8.842 -7.047 -2.608 1.00 93.12 82 LEU A O 1
ATOM 619 N N . LEU A 1 83 ? -8.474 -8.540 -4.243 1.00 93.44 83 LEU A N 1
ATOM 620 C CA . LEU A 1 83 ? -9.326 -9.581 -3.660 1.00 93.44 83 LEU A CA 1
ATOM 621 C C . LEU A 1 83 ? -8.846 -10.024 -2.270 1.00 93.44 83 LEU A C 1
ATOM 623 O O . LEU A 1 83 ? -9.663 -10.275 -1.382 1.00 93.44 83 LEU A O 1
ATOM 627 N N . SER A 1 84 ? -7.530 -10.122 -2.073 1.00 91.50 84 SER A N 1
ATOM 628 C CA . SER A 1 84 ? -6.922 -10.482 -0.790 1.00 91.50 84 SER A CA 1
ATOM 629 C C . SER A 1 84 ? -7.131 -9.386 0.260 1.00 91.50 84 SER A C 1
ATOM 631 O O . SER A 1 84 ? -7.651 -9.646 1.346 1.00 91.50 84 SER A O 1
ATOM 633 N N . PHE A 1 85 ? -6.792 -8.138 -0.074 1.00 86.69 85 PHE A N 1
ATOM 634 C CA . PHE A 1 85 ? -6.877 -7.000 0.839 1.00 86.69 85 PHE A CA 1
ATOM 635 C C . PHE A 1 85 ? -8.316 -6.676 1.234 1.00 86.69 85 PHE A C 1
ATOM 637 O O . PHE A 1 85 ? -8.570 -6.451 2.417 1.00 86.69 85 PHE A O 1
ATOM 644 N N . VAL A 1 86 ? -9.266 -6.739 0.296 1.00 89.88 86 VAL A N 1
ATOM 645 C CA . VAL A 1 86 ? -10.693 -6.556 0.600 1.00 89.88 86 VAL A CA 1
ATOM 646 C C . VAL A 1 86 ? -11.161 -7.586 1.627 1.00 89.88 86 VAL A C 1
ATOM 648 O O . VAL A 1 86 ? -11.748 -7.207 2.638 1.00 89.88 86 VAL A O 1
ATOM 651 N N . LYS A 1 87 ? -10.828 -8.872 1.447 1.00 89.69 87 LYS A N 1
ATOM 652 C CA . LYS A 1 87 ? -11.197 -9.928 2.407 1.00 89.69 87 LYS A CA 1
ATOM 653 C C . LYS A 1 87 ? -10.540 -9.745 3.771 1.00 89.69 87 LYS A C 1
ATOM 655 O O . LYS A 1 87 ? -11.180 -9.990 4.790 1.00 89.69 87 LYS A O 1
ATOM 660 N N . ILE A 1 88 ? -9.274 -9.323 3.807 1.00 87.62 88 ILE A N 1
ATOM 661 C CA . ILE A 1 88 ? -8.562 -9.063 5.065 1.00 87.62 88 ILE A CA 1
ATOM 662 C C . ILE A 1 88 ? -9.241 -7.927 5.835 1.00 87.62 88 ILE A C 1
ATOM 664 O O . ILE A 1 88 ? -9.477 -8.064 7.036 1.00 87.62 88 ILE A O 1
ATOM 668 N N . ILE A 1 89 ? -9.576 -6.828 5.155 1.00 86.56 89 ILE A N 1
ATOM 669 C CA . ILE A 1 89 ? -10.259 -5.684 5.767 1.00 86.56 89 ILE A CA 1
ATOM 670 C C . ILE A 1 89 ? -11.662 -6.088 6.216 1.00 86.56 89 ILE A C 1
ATOM 672 O O . ILE A 1 89 ? -12.038 -5.804 7.349 1.00 86.56 89 ILE A O 1
ATOM 676 N N . GLU A 1 90 ? -12.412 -6.808 5.383 1.00 88.06 90 GLU A N 1
ATOM 677 C CA . GLU A 1 90 ? -13.748 -7.292 5.727 1.00 88.06 90 GLU A CA 1
ATOM 678 C C . GLU A 1 90 ? -13.714 -8.204 6.963 1.00 88.06 90 GLU A C 1
ATOM 680 O O . GLU A 1 90 ? -14.514 -8.046 7.887 1.00 88.06 90 GLU A O 1
ATOM 685 N N . TYR A 1 91 ? -12.749 -9.123 7.030 1.00 89.06 91 TYR A N 1
ATOM 686 C CA . TYR A 1 91 ? -12.543 -9.978 8.196 1.00 89.06 91 TYR A CA 1
ATOM 687 C C . TYR A 1 91 ? -12.176 -9.168 9.446 1.00 89.06 91 TYR A C 1
ATOM 689 O O . TYR A 1 91 ? -12.740 -9.404 10.517 1.00 89.06 91 TYR A O 1
ATOM 697 N N . ALA A 1 92 ? -11.280 -8.185 9.320 1.00 85.50 92 ALA A N 1
ATOM 698 C CA . ALA A 1 92 ? -10.907 -7.304 10.423 1.00 85.50 92 ALA A CA 1
ATOM 699 C C . ALA A 1 92 ? -12.113 -6.497 10.929 1.00 85.50 92 ALA A C 1
ATOM 701 O O . ALA A 1 92 ? -12.358 -6.458 12.132 1.00 85.50 92 ALA A O 1
ATOM 702 N N . MET A 1 93 ? -12.929 -5.956 10.022 1.00 80.88 93 MET A N 1
ATOM 703 C CA . MET A 1 93 ? -14.158 -5.235 10.355 1.00 80.88 93 MET A CA 1
ATOM 704 C C . MET A 1 93 ? -15.213 -6.125 11.020 1.00 80.88 93 MET A C 1
ATOM 706 O O . MET A 1 93 ? -15.936 -5.646 11.890 1.00 80.88 93 MET A O 1
ATOM 710 N N . LYS A 1 94 ? -15.310 -7.409 10.649 1.00 88.12 94 LYS A N 1
ATOM 711 C CA . LYS A 1 94 ? -16.233 -8.360 11.293 1.00 88.12 94 LYS A CA 1
ATOM 712 C C . LYS A 1 94 ? -15.764 -8.762 12.689 1.00 88.12 94 LYS A C 1
ATOM 714 O O . LYS A 1 94 ? -16.580 -8.848 13.601 1.00 88.12 94 LYS A O 1
ATOM 719 N N . LYS A 1 95 ? -14.463 -9.013 12.863 1.00 89.38 95 LYS A N 1
ATOM 720 C CA . LYS A 1 95 ? -13.904 -9.513 14.128 1.00 89.38 95 LYS A CA 1
ATOM 721 C C . LYS A 1 95 ? -13.614 -8.406 15.146 1.00 89.38 95 LYS A C 1
ATOM 723 O O . LYS A 1 95 ? -13.792 -8.625 16.339 1.00 89.38 95 LYS A O 1
ATOM 728 N N . TYR A 1 96 ? -13.201 -7.226 14.683 1.00 84.94 96 TYR A N 1
ATOM 729 C CA . TYR A 1 96 ? -12.833 -6.070 15.508 1.00 84.94 96 TYR A CA 1
ATOM 730 C C . TYR A 1 96 ? -13.446 -4.765 14.966 1.00 84.94 96 TYR A C 1
ATOM 732 O O . TYR A 1 96 ? -12.717 -3.829 14.631 1.00 84.94 96 TYR A O 1
ATOM 740 N N . PRO A 1 97 ? -14.787 -4.649 14.901 1.00 79.56 97 PRO A N 1
ATOM 741 C CA . PRO A 1 97 ? -15.460 -3.519 14.259 1.00 79.56 97 PRO A CA 1
ATOM 742 C C . PRO A 1 97 ? -15.063 -2.162 14.843 1.00 79.56 97 PRO A C 1
ATOM 744 O O . PRO A 1 97 ? -14.891 -1.209 14.089 1.00 79.56 97 PRO A O 1
ATOM 747 N N . MET A 1 98 ? -14.897 -2.066 16.165 1.00 75.06 98 MET A N 1
ATOM 748 C CA . MET A 1 98 ? -14.515 -0.810 16.817 1.00 75.06 98 MET A CA 1
ATOM 749 C C . MET A 1 98 ? -13.040 -0.481 16.571 1.00 75.06 98 MET A C 1
ATOM 751 O O . MET A 1 98 ? -12.729 0.605 16.094 1.00 75.06 98 MET A O 1
ATOM 755 N N . GLY A 1 99 ? -12.134 -1.448 16.754 1.00 79.06 99 GLY A N 1
ATOM 756 C CA . GLY A 1 99 ? -10.702 -1.249 16.504 1.00 79.06 99 GLY A CA 1
ATOM 757 C C . GLY A 1 99 ? -10.381 -0.873 15.053 1.00 79.06 99 GLY A C 1
ATOM 758 O O . GLY A 1 99 ? -9.631 0.069 14.810 1.00 79.06 99 GLY A O 1
ATOM 759 N N . THR A 1 100 ? -10.981 -1.558 14.075 1.00 81.94 100 THR A N 1
ATOM 760 C CA . THR A 1 100 ? -10.734 -1.289 12.650 1.00 81.94 100 THR A CA 1
ATOM 761 C C . THR A 1 100 ? -11.286 0.067 12.209 1.00 81.94 100 THR A C 1
ATOM 763 O O . THR A 1 100 ? -10.611 0.776 11.464 1.00 81.94 100 THR A O 1
ATOM 766 N N . LYS A 1 101 ? -12.470 0.473 12.691 1.00 80.06 101 LYS A N 1
ATOM 767 C CA . LYS A 1 101 ? -13.034 1.800 12.389 1.00 80.06 101 LYS A CA 1
ATOM 768 C C . LYS A 1 101 ? -12.175 2.920 12.966 1.00 80.06 101 LYS A C 1
ATOM 770 O O . LYS A 1 101 ? -11.868 3.864 12.245 1.00 80.06 101 LYS A O 1
ATOM 775 N N . SER A 1 102 ? -11.748 2.794 14.222 1.00 82.50 102 SER A N 1
ATOM 776 C CA . SER A 1 102 ? -10.882 3.785 14.870 1.00 82.50 102 SER A CA 1
ATOM 777 C C . SER A 1 102 ? -9.533 3.909 14.168 1.00 82.50 102 SER A C 1
ATOM 779 O O . SER A 1 102 ? -9.032 5.014 13.986 1.00 82.50 102 SER A O 1
ATOM 781 N N . PHE A 1 103 ? -8.972 2.784 13.717 1.00 81.75 103 PHE A N 1
ATOM 782 C CA . PHE A 1 103 ? -7.735 2.758 12.941 1.00 81.75 103 PHE A CA 1
ATOM 783 C C . PHE A 1 103 ? -7.879 3.482 11.596 1.00 81.75 103 PHE A C 1
ATOM 785 O O . PHE A 1 103 ? -7.091 4.373 11.293 1.00 81.75 103 PHE A O 1
ATOM 792 N N . ILE A 1 104 ? -8.912 3.149 10.814 1.00 83.94 104 ILE A N 1
ATOM 793 C CA . ILE A 1 104 ? -9.186 3.796 9.523 1.00 83.94 104 ILE A CA 1
ATOM 794 C C . ILE A 1 104 ? -9.449 5.298 9.703 1.00 83.94 104 ILE A C 1
ATOM 796 O O . ILE A 1 104 ? -8.904 6.106 8.957 1.00 83.94 104 ILE A O 1
ATOM 800 N N . LEU A 1 105 ? -10.234 5.689 10.711 1.00 81.88 105 LEU A N 1
ATOM 801 C CA . LEU A 1 105 ? -10.470 7.098 11.038 1.00 81.88 105 LEU A CA 1
ATOM 802 C C . LEU A 1 105 ? -9.176 7.817 11.424 1.00 81.88 105 LEU A C 1
ATOM 804 O O . LEU A 1 105 ? -8.928 8.914 10.934 1.00 81.88 105 LEU A O 1
ATOM 808 N N . GLY A 1 106 ? -8.330 7.193 12.247 1.00 83.69 106 GLY A N 1
ATOM 809 C CA . GLY A 1 106 ? -7.018 7.728 12.603 1.00 83.69 106 GLY A CA 1
ATOM 810 C C . GLY A 1 106 ? -6.129 7.957 11.379 1.00 83.69 106 GLY A C 1
ATOM 811 O O . GLY A 1 106 ? -5.512 9.014 11.266 1.00 83.69 106 GLY A O 1
ATOM 812 N N . LEU A 1 107 ? -6.120 7.018 10.427 1.00 79.94 107 LEU A N 1
ATOM 813 C CA . LEU A 1 107 ? -5.406 7.165 9.156 1.00 79.94 107 LEU A CA 1
ATOM 814 C C . LEU A 1 107 ? -5.944 8.331 8.311 1.00 79.94 107 LEU A C 1
ATOM 816 O O . LEU A 1 107 ? -5.160 9.133 7.805 1.00 79.94 107 LEU A O 1
ATOM 820 N N . ILE A 1 108 ? -7.269 8.463 8.191 1.00 83.62 108 ILE A N 1
ATOM 821 C CA . ILE A 1 108 ? -7.907 9.568 7.457 1.00 83.62 108 ILE A CA 1
ATOM 822 C C . ILE A 1 108 ? -7.551 10.913 8.100 1.00 83.62 108 ILE A C 1
ATOM 824 O O . ILE A 1 108 ? -7.067 11.809 7.410 1.00 83.62 108 ILE A O 1
ATOM 828 N N . VAL A 1 109 ? -7.726 11.048 9.418 1.00 80.31 109 VAL A N 1
ATOM 829 C CA . VAL A 1 109 ? -7.397 12.273 10.166 1.00 80.31 109 VAL A CA 1
ATOM 830 C C . VAL A 1 109 ? -5.907 12.607 10.050 1.00 80.31 109 VAL A C 1
ATOM 832 O O . VAL A 1 109 ? -5.559 13.759 9.802 1.00 80.31 109 VAL A O 1
ATOM 835 N N . GLY A 1 110 ? -5.028 11.607 10.147 1.00 77.56 110 GLY A N 1
ATOM 836 C CA . GLY A 1 110 ? -3.590 11.780 9.935 1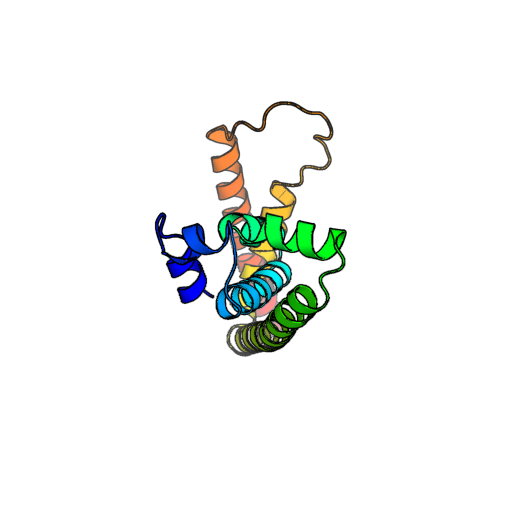.00 77.56 110 GLY A CA 1
ATOM 837 C C . GLY A 1 110 ? -3.255 12.294 8.531 1.00 77.56 110 GLY A C 1
ATOM 838 O O . GLY A 1 110 ? -2.450 13.212 8.389 1.00 77.56 110 GLY A O 1
ATOM 839 N N . SER A 1 111 ? -3.915 11.769 7.494 1.00 71.06 111 SER A N 1
ATOM 840 C CA . SER A 1 111 ? -3.724 12.239 6.114 1.00 71.06 111 SER A CA 1
ATOM 841 C C . SER A 1 111 ? -4.241 13.667 5.888 1.00 71.06 111 SER A C 1
ATOM 843 O O . SER A 1 111 ? -3.590 14.454 5.203 1.00 71.06 111 SER A O 1
ATOM 845 N N . LEU A 1 112 ? -5.362 14.035 6.521 1.00 71.44 112 LEU A N 1
ATOM 846 C CA . LEU A 1 112 ? -5.936 15.383 6.466 1.00 71.44 112 LEU A CA 1
ATOM 847 C C . LEU A 1 112 ? -5.049 16.416 7.163 1.00 71.44 112 LEU A C 1
ATOM 849 O O . LEU A 1 112 ? -4.972 17.549 6.710 1.00 71.44 112 LEU A O 1
ATOM 853 N N . TYR A 1 113 ? -4.353 16.037 8.237 1.00 67.50 113 TYR A N 1
ATOM 854 C CA . TYR A 1 113 ? -3.400 16.931 8.893 1.00 67.50 113 TYR A CA 1
ATOM 855 C C . TYR A 1 113 ? -2.243 17.325 7.957 1.00 67.50 113 TYR A C 1
ATOM 857 O O . TYR A 1 113 ? -1.797 18.473 7.960 1.00 67.50 113 TYR A O 1
ATOM 865 N N . MET A 1 114 ? -1.776 16.386 7.125 1.00 62.34 114 MET A N 1
ATOM 866 C CA . MET A 1 114 ? -0.719 16.650 6.145 1.00 62.34 114 MET A CA 1
ATOM 867 C C . MET A 1 114 ? -1.227 17.457 4.941 1.00 62.34 114 MET A C 1
ATOM 869 O O . MET A 1 114 ? -0.499 18.293 4.405 1.00 62.34 114 MET A O 1
ATOM 873 N N . VAL A 1 115 ? -2.487 17.261 4.545 1.00 62.94 115 VAL A N 1
ATOM 874 C CA . VAL A 1 115 ? -3.165 18.069 3.523 1.00 62.94 115 VAL A CA 1
ATOM 875 C C . VAL A 1 115 ? -3.731 19.326 4.180 1.00 62.94 115 VAL A C 1
ATOM 877 O O . VAL A 1 115 ? -4.922 19.429 4.441 1.00 62.94 115 VAL A O 1
ATOM 880 N N . ASN A 1 116 ? -2.874 20.305 4.468 1.00 56.84 116 ASN A N 1
ATOM 881 C CA . ASN A 1 116 ? -3.334 21.617 4.913 1.00 56.84 116 ASN A CA 1
ATOM 882 C C . ASN A 1 116 ? -3.835 22.431 3.699 1.00 56.84 116 ASN A C 1
ATOM 884 O O . ASN A 1 116 ? -3.002 22.928 2.935 1.00 56.84 116 ASN A O 1
ATOM 888 N N . PRO A 1 117 ? -5.157 22.635 3.514 1.00 55.44 117 PRO A N 1
ATOM 889 C CA . PRO A 1 117 ? -5.686 23.358 2.355 1.00 55.44 117 PRO A CA 1
ATOM 890 C C . PRO A 1 117 ? -5.359 24.861 2.385 1.00 55.44 117 PRO A C 1
ATOM 892 O O . PRO A 1 117 ? -5.615 25.565 1.417 1.00 55.44 117 PRO A O 1
ATOM 895 N N . PHE A 1 118 ? -4.786 25.375 3.478 1.00 57.81 118 PHE A N 1
ATOM 896 C CA . PHE A 1 118 ? -4.422 26.787 3.624 1.00 57.81 118 PHE A CA 1
ATOM 897 C C . PHE A 1 118 ? -2.940 27.073 3.325 1.00 57.81 118 PHE A C 1
ATOM 899 O O . PHE A 1 118 ? -2.487 28.200 3.505 1.00 57.81 118 PHE A O 1
ATOM 906 N N . LYS A 1 119 ? -2.175 26.074 2.860 1.00 53.97 119 LYS A N 1
ATOM 907 C CA . LYS A 1 119 ? -0.773 26.224 2.430 1.00 53.97 119 LYS A CA 1
ATOM 908 C C . LYS A 1 119 ? -0.583 25.779 0.976 1.00 53.97 119 LYS A C 1
ATOM 910 O O . LYS A 1 119 ? 0.189 24.873 0.685 1.00 53.97 119 LYS A O 1
ATOM 915 N N . PHE A 1 120 ? -1.280 26.434 0.050 1.00 51.22 120 PHE A N 1
ATOM 916 C CA . PHE A 1 120 ? -0.945 26.386 -1.376 1.00 51.22 120 PHE A CA 1
ATOM 917 C C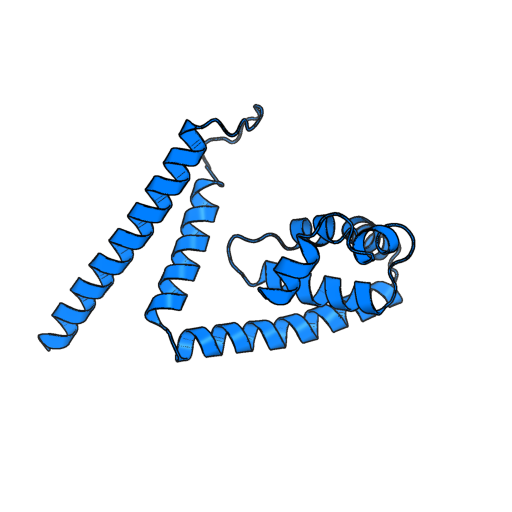 . PHE A 1 120 ? 0.051 27.504 -1.689 1.00 51.22 120 PHE A C 1
ATOM 919 O O . PHE A 1 120 ? -0.313 28.576 -2.159 1.00 51.22 120 PHE A O 1
ATOM 926 N N . GLY A 1 121 ? 1.314 27.284 -1.352 1.00 45.44 121 GLY A N 1
ATOM 927 C CA . GLY A 1 121 ? 2.374 28.253 -1.596 1.00 45.44 121 GLY A CA 1
ATOM 928 C C . GLY A 1 121 ? 3.685 27.651 -1.148 1.00 45.44 121 GLY A C 1
ATOM 929 O O . GLY A 1 121 ? 3.847 27.369 0.036 1.00 45.44 121 GLY A O 1
ATOM 930 N N . GLY A 1 122 ? 4.545 27.351 -2.120 1.00 57.44 122 GLY A N 1
ATOM 931 C CA . GLY A 1 122 ? 5.812 26.679 -1.896 1.00 57.44 122 GLY A CA 1
ATOM 932 C C . GLY A 1 122 ? 6.631 27.387 -0.832 1.00 57.44 122 GLY A C 1
ATOM 933 O O . GLY A 1 122 ? 6.838 28.583 -0.928 1.00 57.44 122 GLY A O 1
ATOM 934 N N . ASP A 1 123 ? 7.070 26.623 0.159 1.00 50.03 123 ASP A N 1
ATOM 935 C CA . ASP A 1 123 ? 8.370 26.778 0.787 1.00 50.03 123 ASP A CA 1
ATOM 936 C C . ASP A 1 123 ? 8.685 25.489 1.548 1.00 50.03 123 ASP A C 1
ATOM 938 O O . ASP A 1 123 ? 7.837 24.912 2.228 1.00 50.03 123 ASP A O 1
ATOM 942 N N . ASN A 1 124 ? 9.910 25.012 1.335 1.00 52.19 124 ASN A N 1
ATOM 943 C CA . ASN A 1 124 ? 10.536 23.805 1.868 1.00 52.19 124 ASN A CA 1
ATOM 944 C C . ASN A 1 124 ? 9.872 23.245 3.140 1.00 52.19 124 ASN A C 1
ATOM 946 O O . ASN A 1 124 ? 10.035 23.790 4.234 1.00 52.19 124 ASN A O 1
ATOM 950 N N . PHE A 1 125 ? 9.183 22.109 2.989 1.00 53.81 125 PHE A N 1
ATOM 951 C CA . PHE A 1 125 ? 8.687 21.271 4.079 1.00 53.81 125 PHE A CA 1
ATOM 952 C C . PHE A 1 125 ? 9.871 20.769 4.919 1.00 53.81 125 PHE A C 1
ATOM 954 O O . PHE A 1 125 ? 10.416 19.690 4.698 1.00 53.81 125 PHE A O 1
ATOM 961 N N . LYS A 1 126 ? 10.310 21.586 5.875 1.00 50.12 126 LYS A N 1
ATOM 962 C CA . LYS A 1 126 ? 11.149 21.145 6.983 1.00 50.12 126 LYS A CA 1
ATOM 963 C C . LYS A 1 126 ? 10.218 20.551 8.029 1.00 50.12 126 LYS A C 1
ATOM 965 O O . LYS A 1 126 ? 9.357 21.251 8.560 1.00 50.12 126 LYS A O 1
ATOM 970 N N . LEU A 1 127 ? 10.389 19.260 8.301 1.00 54.84 127 LEU A N 1
ATOM 971 C CA . LEU A 1 127 ? 9.818 18.595 9.469 1.00 54.84 127 LEU A CA 1
ATOM 972 C C . LEU A 1 127 ? 10.472 19.186 10.723 1.00 54.84 127 LEU A C 1
ATOM 974 O O . LEU A 1 127 ? 11.415 18.628 11.266 1.00 54.84 127 LEU A O 1
ATOM 978 N N . ASP A 1 128 ? 10.016 20.370 11.117 1.00 62.44 128 ASP A N 1
ATOM 979 C CA . ASP A 1 128 ? 10.376 20.990 12.386 1.00 62.44 128 ASP A CA 1
ATOM 980 C C . ASP A 1 128 ? 9.805 20.135 13.526 1.00 62.44 128 ASP A C 1
ATOM 982 O O . ASP A 1 128 ? 8.673 19.646 13.416 1.00 62.44 128 ASP A O 1
ATOM 986 N N . ASP A 1 129 ? 10.547 19.974 14.623 1.00 66.62 129 ASP A N 1
ATOM 987 C CA . ASP A 1 129 ? 10.173 19.116 15.763 1.00 66.62 129 ASP A CA 1
ATOM 988 C C . ASP A 1 129 ? 8.773 19.454 16.309 1.00 66.62 129 ASP A C 1
ATOM 990 O O . ASP A 1 129 ? 8.031 18.594 16.792 1.00 66.62 129 ASP A O 1
ATOM 994 N N . LYS A 1 130 ? 8.356 20.716 16.147 1.00 65.00 130 LYS A N 1
ATOM 995 C CA . LYS A 1 130 ? 7.025 21.205 16.515 1.00 65.00 130 LYS A CA 1
ATOM 996 C C . LYS A 1 130 ? 5.903 20.653 15.634 1.00 65.00 130 LYS A C 1
ATOM 998 O O . LYS A 1 130 ? 4.819 20.398 16.151 1.00 65.00 130 LYS A O 1
ATOM 1003 N N . THR A 1 131 ? 6.158 20.428 14.343 1.00 64.38 131 THR A N 1
ATOM 1004 C CA . THR A 1 131 ? 5.178 19.862 13.397 1.00 64.38 131 THR A CA 1
ATOM 1005 C C . THR A 1 131 ? 4.953 18.377 13.679 1.00 64.38 131 THR A C 1
ATOM 1007 O O . THR A 1 131 ? 3.816 17.900 13.665 1.00 64.38 131 THR A O 1
ATOM 1010 N N . PHE A 1 132 ? 6.026 17.651 14.013 1.00 68.38 132 PHE A N 1
ATOM 1011 C CA . PHE A 1 132 ? 5.937 16.254 14.434 1.00 68.38 132 PHE A CA 1
ATOM 1012 C C . PHE A 1 132 ? 5.159 16.114 15.751 1.00 68.38 132 PHE A C 1
ATOM 1014 O O . PHE A 1 132 ? 4.267 15.271 15.859 1.00 68.38 132 PHE A O 1
ATOM 1021 N N . LEU A 1 133 ? 5.423 16.993 16.724 1.00 70.19 133 LEU A N 1
ATOM 1022 C CA . LEU A 1 133 ? 4.700 17.003 17.994 1.00 70.19 133 LEU A CA 1
ATOM 1023 C C . LEU A 1 133 ? 3.201 17.278 17.802 1.00 70.19 133 LEU A C 1
ATOM 1025 O O . LEU A 1 133 ? 2.374 16.601 18.413 1.00 70.19 133 LEU A O 1
ATOM 1029 N N . SER A 1 134 ? 2.824 18.202 16.912 1.00 65.00 134 SER A N 1
ATOM 1030 C CA . SER A 1 134 ? 1.412 18.427 16.592 1.00 65.00 134 SER A CA 1
ATOM 1031 C C . SER A 1 134 ? 0.752 17.218 15.928 1.00 65.00 134 SER A C 1
ATOM 1033 O O . SER A 1 134 ? -0.368 16.891 16.314 1.00 65.00 134 SER A O 1
ATOM 1035 N N . CYS A 1 135 ? 1.427 16.495 15.022 1.00 60.09 135 CYS A N 1
ATOM 1036 C CA . CYS A 1 135 ? 0.894 15.242 14.466 1.00 60.09 135 CYS A CA 1
ATOM 1037 C C . CYS A 1 135 ? 0.548 14.239 15.574 1.00 60.09 135 CYS A C 1
ATOM 1039 O O . CYS A 1 135 ? -0.546 13.676 15.590 1.00 60.09 135 CYS A O 1
ATOM 1041 N N . VAL A 1 136 ? 1.469 14.039 16.524 1.00 75.81 136 VAL A N 1
ATOM 1042 C CA . VAL A 1 136 ? 1.282 13.106 17.644 1.00 75.81 136 VAL A CA 1
ATOM 1043 C C . VAL A 1 136 ? 0.105 13.540 18.522 1.00 75.81 136 VAL A C 1
ATOM 1045 O O . VAL A 1 136 ? -0.733 12.712 18.873 1.00 75.81 136 VAL A O 1
ATOM 1048 N N . VAL A 1 137 ? -0.019 14.837 18.818 1.00 76.81 137 VAL A N 1
ATOM 1049 C CA . VAL A 1 137 ? -1.140 15.382 19.600 1.00 76.81 137 VAL A CA 1
ATOM 1050 C C . VAL A 1 137 ? -2.481 15.189 18.884 1.00 76.81 137 VAL A C 1
ATOM 1052 O O . VAL A 1 137 ? -3.442 14.755 19.516 1.00 76.81 137 VAL A O 1
ATOM 1055 N N . PHE A 1 138 ? -2.563 15.441 17.574 1.00 74.69 138 PHE A N 1
ATOM 1056 C CA . PHE A 1 138 ? -3.798 15.234 16.809 1.00 74.69 138 PHE A CA 1
ATOM 1057 C C . PHE A 1 138 ? -4.202 13.759 16.727 1.00 74.69 138 PHE A C 1
ATOM 1059 O O . PHE A 1 138 ? -5.388 13.451 16.846 1.00 74.69 138 PHE A O 1
ATOM 1066 N N . ILE A 1 139 ? -3.238 12.843 16.595 1.00 74.44 139 ILE A N 1
ATOM 1067 C CA . ILE A 1 139 ? -3.500 11.397 16.640 1.00 74.44 139 ILE A CA 1
ATOM 1068 C C . ILE A 1 139 ? -4.067 11.006 18.008 1.00 74.44 139 ILE A C 1
ATOM 1070 O O . ILE A 1 139 ? -5.091 10.325 18.075 1.00 74.44 139 ILE A O 1
ATOM 1074 N N . LEU A 1 140 ? -3.452 11.46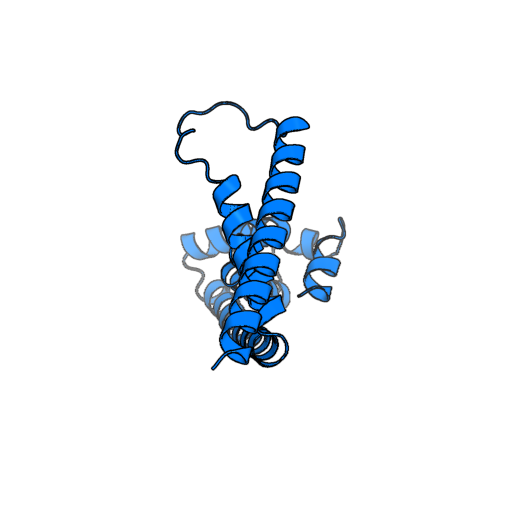9 19.100 1.00 78.06 140 LEU A N 1
ATOM 1075 C CA . LEU A 1 140 ? -3.917 11.173 20.457 1.00 78.06 140 LEU A CA 1
ATOM 1076 C C . LEU A 1 140 ? -5.310 11.754 20.732 1.00 78.06 140 LEU A C 1
ATOM 1078 O O . LEU A 1 140 ? -6.162 11.055 21.280 1.00 78.06 140 LEU A O 1
ATOM 1082 N N . LEU A 1 141 ? -5.574 12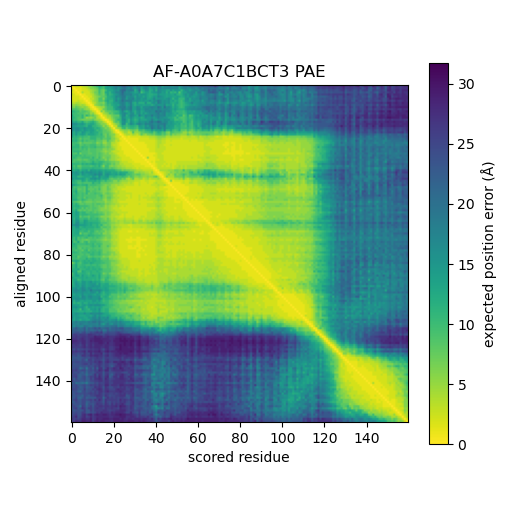.991 20.301 1.00 80.25 141 LEU A N 1
ATOM 1083 C CA . LEU A 1 141 ? -6.896 13.614 20.402 1.00 80.25 141 LEU A CA 1
ATOM 1084 C C . LEU A 1 141 ? -7.947 12.855 19.591 1.00 80.25 141 LEU A C 1
ATOM 1086 O O . LEU A 1 141 ? -9.044 12.617 20.094 1.00 80.25 141 LEU A O 1
ATOM 1090 N N . GLY A 1 142 ? -7.609 12.431 18.371 1.00 71.00 142 GLY A N 1
ATOM 1091 C CA . GLY A 1 142 ? -8.485 11.614 17.535 1.00 71.00 142 GLY A CA 1
ATOM 1092 C C . GLY A 1 142 ? -8.852 10.296 18.217 1.00 71.00 142 GLY A C 1
ATOM 1093 O O . GLY A 1 142 ? -10.030 9.958 18.317 1.00 71.00 142 GLY A O 1
ATOM 1094 N N . VAL A 1 143 ? -7.864 9.589 18.772 1.00 78.06 143 VAL A N 1
ATOM 1095 C CA . VAL A 1 143 ? -8.089 8.343 19.522 1.00 78.06 143 VAL A CA 1
ATOM 1096 C C . VAL A 1 143 ? -8.947 8.589 20.769 1.00 78.06 143 VAL A C 1
ATOM 1098 O O . VAL A 1 143 ? -9.894 7.837 21.008 1.00 78.06 143 VAL A O 1
ATOM 1101 N N . MET A 1 144 ? -8.685 9.655 21.537 1.00 79.75 144 MET A N 1
ATOM 1102 C CA . MET A 1 144 ? -9.496 9.997 22.715 1.00 79.75 144 MET A CA 1
ATOM 1103 C C . MET A 1 144 ? -10.946 10.330 22.357 1.00 79.75 144 MET A C 1
ATOM 1105 O O . MET A 1 144 ? -11.861 9.869 23.041 1.00 79.75 144 MET A O 1
ATOM 1109 N N . LEU A 1 145 ? -11.172 11.100 21.290 1.00 81.25 145 LEU A N 1
ATOM 1110 C CA . LEU A 1 145 ? -12.511 11.462 20.830 1.00 81.25 145 LEU A CA 1
ATOM 1111 C C . LEU A 1 145 ? -13.313 10.214 20.448 1.00 81.25 145 LEU A C 1
ATOM 1113 O O . LEU A 1 145 ? -14.471 10.081 20.839 1.00 81.25 145 LEU A O 1
ATOM 1117 N N . ILE A 1 146 ? -12.681 9.270 19.749 1.00 76.75 146 ILE A N 1
ATOM 1118 C CA . ILE A 1 146 ? -13.332 8.026 19.338 1.00 76.75 146 ILE A CA 1
ATOM 1119 C C . ILE A 1 146 ? -13.716 7.175 20.556 1.00 76.75 146 ILE A C 1
ATOM 1121 O O . ILE A 1 146 ? -14.859 6.734 20.646 1.00 76.75 146 ILE A O 1
ATOM 1125 N N . ILE A 1 147 ? -12.816 7.013 21.531 1.00 82.56 147 ILE A N 1
ATOM 1126 C CA . ILE A 1 147 ? -13.112 6.270 22.769 1.00 82.56 147 ILE A CA 1
ATOM 1127 C C . ILE A 1 147 ? -14.257 6.936 23.552 1.00 82.56 147 ILE A C 1
ATOM 1129 O O . ILE A 1 147 ? -15.128 6.245 24.086 1.00 82.56 147 ILE A O 1
ATOM 1133 N N . SER A 1 148 ? -14.283 8.272 23.619 1.00 77.06 148 SER A N 1
ATOM 1134 C CA . SER A 1 148 ? -15.370 9.021 24.264 1.00 77.06 148 SER A CA 1
ATOM 1135 C C . SER A 1 148 ? -16.712 8.814 23.565 1.00 77.06 148 SER A C 1
ATOM 1137 O O . SER A 1 148 ? -17.711 8.542 24.233 1.00 77.06 148 SER A O 1
ATOM 1139 N N . LEU A 1 149 ? -16.743 8.884 22.232 1.00 82.12 149 LEU A N 1
ATOM 1140 C CA . LEU A 1 149 ? -17.952 8.621 21.450 1.00 82.12 149 LEU A CA 1
ATOM 1141 C C . LEU A 1 149 ? -18.432 7.176 21.620 1.00 82.12 149 LEU A C 1
ATOM 1143 O O . LEU A 1 149 ? -19.631 6.941 21.745 1.00 82.12 149 LEU A O 1
ATOM 1147 N N . GLU A 1 150 ? -17.514 6.213 21.689 1.00 81.94 150 GLU A N 1
ATOM 1148 C CA . GLU A 1 150 ? -17.839 4.799 21.883 1.00 81.94 150 GLU A CA 1
ATOM 1149 C C . GLU A 1 150 ? -18.445 4.533 23.269 1.00 81.94 150 GLU A C 1
ATOM 1151 O O . GLU A 1 150 ? -19.454 3.832 23.389 1.00 81.94 150 GLU A O 1
ATOM 1156 N N . LYS A 1 151 ? -17.895 5.153 24.321 1.00 81.81 151 LYS A N 1
ATOM 1157 C CA . LYS A 1 151 ? -18.476 5.100 25.672 1.00 81.81 151 LYS A CA 1
ATOM 1158 C C . LYS A 1 151 ? -19.866 5.731 25.723 1.00 81.81 151 LYS A C 1
ATOM 1160 O O . LYS A 1 151 ? -20.765 5.155 26.335 1.00 81.81 151 LYS A O 1
ATOM 1165 N N . LEU A 1 152 ? -20.054 6.878 25.070 1.00 75.38 152 LEU A N 1
ATOM 1166 C CA . LEU A 1 152 ? -21.345 7.564 25.008 1.00 75.38 152 LEU A CA 1
ATOM 1167 C C . LEU A 1 152 ? -22.391 6.717 24.265 1.00 75.38 152 LEU A C 1
ATOM 1169 O O . LEU A 1 152 ? -23.494 6.510 24.768 1.00 75.38 152 LEU A O 1
ATOM 1173 N N . ALA A 1 153 ? -22.022 6.160 23.111 1.00 78.94 153 ALA A N 1
ATOM 1174 C CA . ALA A 1 153 ? -22.895 5.310 22.308 1.00 78.94 153 ALA A CA 1
ATOM 1175 C C . ALA A 1 153 ? -23.305 4.026 23.051 1.00 78.94 153 ALA A C 1
ATOM 1177 O O . ALA A 1 153 ? -24.474 3.640 23.020 1.00 78.94 153 ALA A O 1
ATOM 1178 N N . ASN A 1 154 ? -22.377 3.387 23.774 1.00 79.50 154 ASN A N 1
ATOM 1179 C CA . ASN A 1 154 ? -22.692 2.212 24.593 1.00 79.50 154 ASN A CA 1
ATOM 1180 C C . ASN A 1 154 ? -23.564 2.548 25.812 1.00 79.50 154 ASN A C 1
ATOM 1182 O O . ASN A 1 154 ? -24.392 1.725 26.198 1.00 79.50 154 ASN A O 1
ATOM 1186 N N . SER A 1 155 ? -23.416 3.742 26.395 1.00 77.00 155 SER A N 1
ATOM 1187 C CA . SER A 1 155 ? -24.285 4.218 27.479 1.00 77.00 155 SER A CA 1
ATOM 1188 C C . SER A 1 155 ? -25.735 4.386 27.008 1.00 77.00 155 SER A C 1
ATOM 1190 O O . SER A 1 155 ? -26.660 3.911 27.662 1.00 77.00 155 SER A O 1
ATOM 1192 N N . LEU A 1 156 ? -25.936 4.964 25.816 1.00 73.06 156 LEU A N 1
ATOM 1193 C CA . LEU A 1 156 ? -27.264 5.136 25.216 1.00 73.06 156 LEU A CA 1
ATOM 1194 C C . LEU A 1 156 ? -27.912 3.800 24.836 1.00 73.06 156 LEU A C 1
ATOM 1196 O O . LEU A 1 156 ? -29.099 3.601 25.067 1.00 73.06 156 LEU A O 1
ATOM 1200 N N . ARG A 1 157 ? -27.126 2.849 24.321 1.00 75.50 157 ARG A N 1
ATOM 1201 C CA . ARG A 1 157 ? -27.611 1.503 23.980 1.00 75.50 157 ARG A CA 1
ATOM 1202 C C . ARG A 1 157 ? -28.027 0.670 25.199 1.00 75.50 157 ARG A C 1
ATOM 1204 O O . ARG A 1 157 ? -28.780 -0.277 25.038 1.00 75.50 157 ARG A O 1
ATOM 1211 N N . LYS A 1 158 ? -27.524 0.984 26.395 1.00 67.38 158 LYS A N 1
ATOM 1212 C CA . LYS A 1 158 ? -27.874 0.288 27.646 1.00 67.38 158 LYS A CA 1
ATOM 1213 C C . LYS A 1 158 ? -29.088 0.910 28.351 1.00 67.38 158 LYS A C 1
ATOM 1215 O O . LYS A 1 158 ? -29.595 0.326 29.301 1.00 67.38 158 LYS A O 1
ATOM 1220 N N . SER A 1 159 ? -29.508 2.097 27.910 1.00 54.16 159 SER A N 1
ATOM 1221 C CA . SER A 1 159 ? -30.650 2.846 28.445 1.00 54.16 159 SER A CA 1
ATOM 1222 C C . SER A 1 159 ? -31.948 2.655 27.638 1.00 54.16 159 SER A C 1
ATOM 1224 O O . SER A 1 159 ? -32.970 3.211 28.035 1.00 54.16 159 SER A O 1
ATOM 1226 N N . ASN A 1 160 ? -31.903 1.906 26.532 1.00 47.31 160 ASN A N 1
ATOM 1227 C CA . ASN A 1 160 ? -33.035 1.508 25.682 1.00 47.31 160 ASN A CA 1
ATOM 1228 C C . ASN A 1 160 ? -33.175 -0.016 25.721 1.00 47.31 160 ASN A C 1
ATOM 1230 O O . ASN A 1 160 ? -34.317 -0.503 25.604 1.00 47.31 160 ASN A O 1
#

Secondary structure (DSSP, 8-state):
-HHHHHHHSSTT-HHHHHHTT---HHHHHHHHHHHHHHHHSTT--HHHHHHHTT-HHHHHHHHHTT-HHHHHHHHHHHHHHHHHHHHHHHHHHHH-HHHHHHHHHHHHHHHHHH--TT--S-------HHHHHHHHHHHHHHHHHHHHHHHHHHHHHH--